Protein AF-E2ATY6-F1 (afdb_monomer_lite)

Structure (mmCIF, N/CA/C/O backbone):
data_AF-E2ATY6-F1
#
_entry.id   AF-E2ATY6-F1
#
loop_
_atom_site.group_PDB
_atom_site.id
_atom_site.type_symbol
_atom_site.label_atom_id
_atom_site.label_alt_id
_atom_site.label_comp_id
_atom_site.label_asym_id
_atom_site.label_entity_id
_atom_site.label_seq_id
_atom_site.pdbx_PDB_ins_code
_atom_site.Cartn_x
_atom_site.Cartn_y
_atom_site.Cartn_z
_atom_site.occupancy
_atom_site.B_iso_or_equiv
_atom_site.auth_seq_id
_atom_site.auth_comp_id
_atom_site.auth_asym_id
_atom_site.auth_atom_id
_atom_site.pdbx_PDB_model_num
ATOM 1 N N . PHE A 1 1 ? 16.879 -0.041 -19.076 1.00 83.12 1 PHE A N 1
ATOM 2 C CA . PHE A 1 1 ? 15.828 -0.313 -18.074 1.00 83.12 1 PHE A CA 1
ATOM 3 C C . PHE A 1 1 ? 16.294 0.154 -16.706 1.00 83.12 1 PHE A C 1
ATOM 5 O O . PHE A 1 1 ? 17.470 -0.014 -16.393 1.00 83.12 1 PHE A O 1
ATOM 12 N N . HIS A 1 2 ? 15.403 0.757 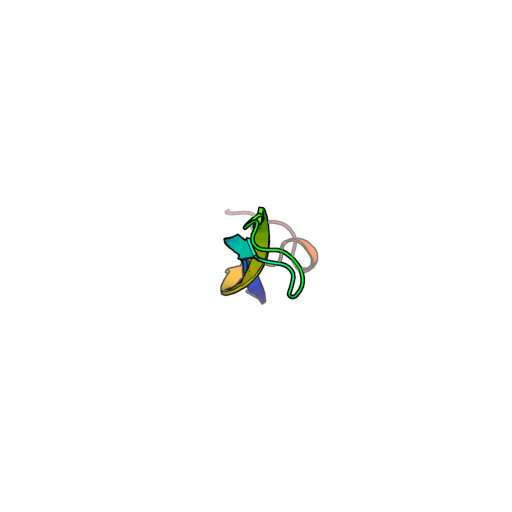-15.918 1.00 86.19 2 HIS A N 1
ATOM 13 C CA . HIS A 1 2 ? 15.674 1.172 -14.541 1.00 86.19 2 HIS A CA 1
ATOM 14 C C . HIS A 1 2 ? 14.736 0.464 -13.568 1.00 86.19 2 HIS A C 1
ATOM 16 O O . HIS A 1 2 ? 13.594 0.151 -13.899 1.00 86.19 2 HIS A O 1
ATOM 22 N N . CYS A 1 3 ? 15.261 0.206 -12.373 1.00 90.56 3 CYS A N 1
ATOM 23 C CA . CYS A 1 3 ? 14.515 -0.353 -11.258 1.00 90.56 3 CYS A CA 1
ATOM 24 C C . CYS A 1 3 ? 13.611 0.742 -10.681 1.00 90.56 3 CYS A C 1
ATOM 26 O O . CYS A 1 3 ? 14.112 1.765 -10.212 1.00 90.56 3 CYS A O 1
ATOM 28 N N . VAL A 1 4 ? 12.296 0.546 -10.741 1.00 92.00 4 VAL A N 1
ATOM 29 C CA . VAL A 1 4 ? 11.306 1.482 -10.203 1.00 92.00 4 VAL A CA 1
ATOM 30 C C . VAL A 1 4 ? 10.552 0.806 -9.071 1.00 92.00 4 VAL A C 1
ATOM 32 O O . VAL A 1 4 ? 10.030 -0.297 -9.232 1.00 92.00 4 VAL A O 1
ATOM 35 N N . GLN A 1 5 ? 10.497 1.467 -7.915 1.00 93.44 5 GLN A N 1
ATOM 36 C CA . GLN A 1 5 ? 9.785 0.945 -6.756 1.00 93.44 5 GLN A CA 1
ATOM 37 C C . GLN A 1 5 ? 8.283 0.910 -7.028 1.00 93.44 5 GLN A C 1
ATOM 39 O O . GLN A 1 5 ? 7.666 1.923 -7.352 1.00 93.44 5 GLN 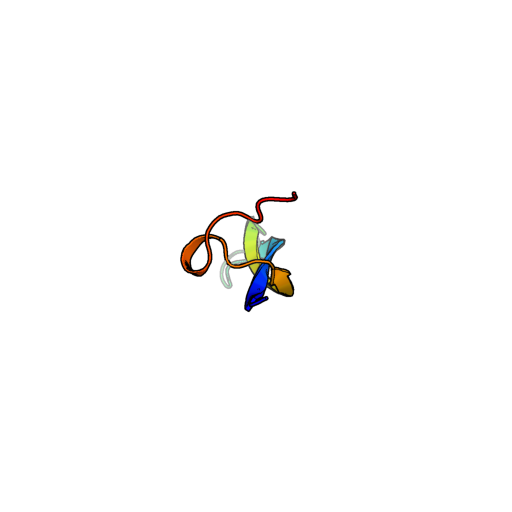A O 1
ATOM 44 N N . ARG A 1 6 ? 7.683 -0.257 -6.816 1.00 94.38 6 ARG A N 1
ATOM 45 C CA . ARG A 1 6 ? 6.242 -0.448 -6.866 1.00 94.38 6 ARG A CA 1
ATOM 46 C C . ARG A 1 6 ? 5.649 -0.254 -5.482 1.00 94.38 6 ARG A C 1
ATOM 48 O O . ARG A 1 6 ? 6.016 -0.965 -4.539 1.00 94.38 6 ARG A O 1
ATOM 55 N N . SER A 1 7 ? 4.672 0.634 -5.365 1.00 96.12 7 SER A N 1
ATOM 56 C CA . SER A 1 7 ? 3.894 0.794 -4.143 1.00 96.12 7 SER A CA 1
ATOM 57 C C . SER A 1 7 ? 2.566 0.034 -4.186 1.00 96.12 7 SER A C 1
ATOM 59 O O . SE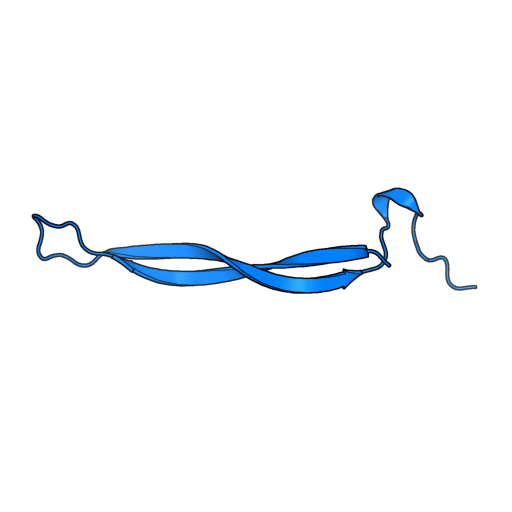R A 1 7 ? 2.026 -0.292 -5.247 1.00 96.12 7 SER A O 1
ATOM 61 N N . ARG A 1 8 ? 2.051 -0.302 -3.003 1.00 96.62 8 ARG A N 1
ATOM 62 C CA . ARG A 1 8 ? 0.690 -0.812 -2.802 1.00 96.62 8 ARG A CA 1
ATOM 63 C C . ARG A 1 8 ? 0.041 -0.084 -1.640 1.00 96.62 8 ARG A C 1
ATOM 65 O O . ARG A 1 8 ? 0.700 0.213 -0.646 1.00 96.62 8 ARG A O 1
ATOM 72 N N . ILE A 1 9 ? -1.262 0.138 -1.754 1.00 97.62 9 ILE A N 1
ATOM 73 C CA . ILE A 1 9 ? -2.084 0.665 -0.668 1.00 97.62 9 ILE A CA 1
ATOM 74 C C . ILE A 1 9 ? -2.619 -0.521 0.130 1.00 97.62 9 ILE A C 1
ATOM 76 O O . ILE A 1 9 ? -3.285 -1.399 -0.419 1.00 97.62 9 ILE A O 1
ATOM 80 N N . LEU A 1 10 ? -2.330 -0.547 1.427 1.00 97.44 10 LEU A N 1
ATOM 81 C CA 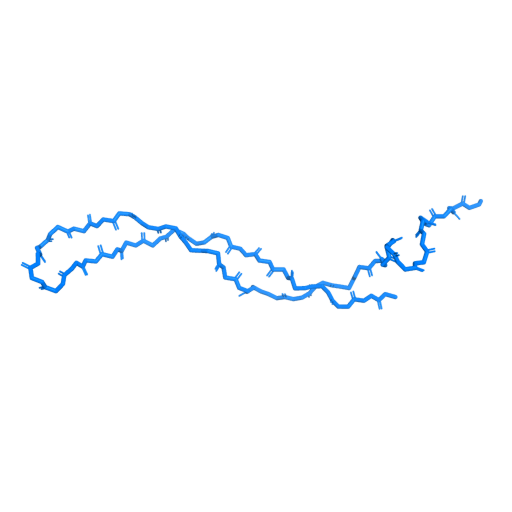. LEU A 1 10 ? -2.915 -1.496 2.365 1.00 97.44 10 LEU A CA 1
ATOM 82 C C . LEU A 1 10 ? -4.016 -0.824 3.175 1.00 97.44 10 LEU A C 1
ATOM 84 O O . LEU A 1 10 ? -3.843 0.302 3.641 1.00 97.44 10 LEU A O 1
ATOM 88 N N . SER A 1 11 ? -5.116 -1.546 3.375 1.00 97.69 11 SER A N 1
ATOM 89 C CA . SER A 1 11 ? -6.159 -1.181 4.336 1.00 97.69 11 SER A CA 1
ATOM 90 C C . SER A 1 11 ? -5.860 -1.858 5.668 1.00 97.69 11 SER A C 1
ATOM 92 O O . SER A 1 11 ? -5.690 -3.072 5.733 1.00 97.69 11 SER A O 1
ATOM 94 N N . LEU A 1 12 ? -5.755 -1.056 6.716 1.00 96.50 12 LEU A N 1
ATOM 95 C CA . LEU A 1 12 ? -5.392 -1.446 8.070 1.00 96.50 12 LEU A CA 1
ATOM 96 C C . LEU A 1 12 ? -6.456 -0.916 9.029 1.00 96.50 12 LEU A C 1
ATOM 98 O O . LEU A 1 12 ? -7.237 -0.025 8.695 1.00 96.50 12 LEU A O 1
ATOM 102 N N . VAL A 1 13 ? -6.452 -1.434 10.249 1.00 96.19 13 VAL A N 1
ATOM 103 C CA . VAL A 1 13 ? -7.261 -0.895 11.338 1.00 96.19 13 VAL A CA 1
ATOM 104 C C . VAL A 1 13 ? -6.318 -0.593 12.492 1.00 96.19 13 VAL A C 1
ATOM 106 O O . VAL A 1 13 ? -5.480 -1.425 12.840 1.00 96.19 13 VAL A O 1
ATOM 109 N N . ARG A 1 14 ? -6.400 0.615 13.047 1.00 94.62 14 ARG A N 1
ATOM 110 C CA . ARG A 1 14 ? -5.557 1.055 14.163 1.00 94.62 14 ARG A CA 1
ATOM 111 C C . ARG A 1 14 ? -6.419 1.436 15.355 1.00 94.62 14 ARG A C 1
ATOM 113 O O . ARG A 1 14 ? -7.550 1.877 15.188 1.00 94.62 14 ARG A O 1
ATOM 120 N N . ARG A 1 15 ? -5.855 1.314 16.548 1.00 95.31 15 ARG A N 1
ATOM 121 C CA . ARG A 1 15 ? -6.500 1.670 17.809 1.00 95.31 15 ARG A CA 1
ATOM 122 C C . ARG A 1 15 ? -5.559 2.564 18.609 1.00 95.31 15 ARG A C 1
ATOM 124 O O . ARG A 1 15 ? -4.350 2.326 18.622 1.00 95.31 15 ARG A O 1
ATOM 131 N N . ARG A 1 16 ? -6.097 3.611 19.238 1.00 92.12 16 ARG A N 1
ATOM 132 C CA . ARG A 1 16 ? -5.326 4.442 20.175 1.00 92.12 16 ARG A CA 1
ATOM 133 C C . ARG A 1 16 ? -5.162 3.686 21.488 1.00 92.12 16 ARG A C 1
ATOM 135 O O . ARG A 1 16 ? -6.052 2.945 21.875 1.00 92.12 16 ARG A O 1
ATOM 142 N N . TRP A 1 17 ? -4.040 3.887 22.172 1.00 92.75 17 TRP A N 1
ATOM 143 C CA . TRP A 1 17 ? -3.750 3.167 23.415 1.00 92.75 17 TRP A CA 1
ATOM 144 C C . TRP A 1 17 ? -4.831 3.368 24.493 1.00 92.75 17 TRP A C 1
ATOM 146 O O . TRP A 1 17 ? -5.264 2.402 25.109 1.00 92.75 17 TRP A O 1
ATOM 156 N N . GLU A 1 18 ? -5.313 4.604 24.645 1.00 95.50 18 GLU A N 1
ATOM 157 C CA . GLU A 1 18 ? -6.297 5.014 25.664 1.00 95.50 18 GLU A CA 1
ATOM 158 C C . GLU A 1 18 ? -7.770 4.823 25.248 1.00 95.50 18 GLU A C 1
ATOM 160 O O . GLU A 1 18 ? -8.672 5.132 26.019 1.00 95.50 18 GLU A O 1
ATOM 165 N N . ASP A 1 19 ? -8.037 4.375 24.019 1.00 92.75 19 ASP A N 1
ATOM 166 C CA . ASP A 1 19 ? -9.397 4.216 23.479 1.00 92.75 19 ASP A CA 1
ATOM 167 C C . ASP A 1 19 ? -9.652 2.738 23.173 1.00 92.75 19 ASP A C 1
ATOM 169 O O . ASP A 1 19 ? -8.712 1.978 22.963 1.00 92.75 19 ASP A O 1
ATOM 173 N N . GLU A 1 20 ? -10.907 2.308 23.134 1.00 92.00 20 GLU A N 1
ATOM 174 C CA . GLU A 1 20 ? -11.324 0.968 22.707 1.00 92.00 20 GLU A CA 1
ATOM 175 C C . GLU A 1 20 ? -11.809 0.931 21.253 1.00 92.00 20 GLU A C 1
ATOM 177 O O . GLU A 1 20 ? -11.904 -0.147 20.658 1.00 92.00 20 GLU A O 1
ATOM 182 N N . CYS A 1 21 ? -12.053 2.096 20.650 1.00 94.31 21 CYS A N 1
ATOM 183 C CA . CYS A 1 21 ? -12.498 2.202 19.270 1.00 94.31 21 CYS A CA 1
ATOM 184 C C . CYS A 1 21 ? -11.372 1.886 18.272 1.00 94.31 21 CYS A C 1
ATOM 186 O O . CYS A 1 21 ? -10.247 2.387 18.356 1.00 94.31 21 CYS A O 1
ATOM 188 N N . TRP A 1 22 ? -11.707 1.062 17.281 1.00 95.25 22 TRP A N 1
ATOM 189 C CA . TRP A 1 22 ? -10.853 0.751 16.141 1.00 95.25 22 TRP A CA 1
ATOM 190 C C . TRP A 1 22 ? -11.219 1.644 14.953 1.00 95.25 22 TRP A C 1
ATOM 192 O O . TRP A 1 22 ? -12.387 1.746 14.584 1.00 95.25 22 TRP A O 1
ATOM 202 N N . GLU A 1 23 ? -10.220 2.255 14.323 1.00 96.38 23 GLU A N 1
ATOM 203 C CA . GLU A 1 23 ? -10.399 3.165 13.191 1.00 96.38 23 GLU A CA 1
ATOM 204 C C . GLU A 1 23 ? -9.754 2.594 11.919 1.00 96.38 23 GLU A C 1
ATOM 206 O O . GLU A 1 23 ? -8.609 2.123 11.969 1.00 96.38 23 GLU A O 1
ATOM 211 N N . PRO A 1 24 ? -10.431 2.662 10.758 1.00 96.38 24 PRO A N 1
ATOM 212 C CA . PRO A 1 24 ? -9.827 2.289 9.488 1.00 96.38 24 PRO A CA 1
ATOM 213 C C . PRO A 1 24 ? -8.720 3.281 9.104 1.00 96.38 24 PRO A C 1
ATOM 215 O O . PRO A 1 24 ? -8.826 4.489 9.313 1.00 96.38 24 PRO A O 1
ATOM 218 N N . TYR A 1 25 ? -7.646 2.768 8.515 1.00 95.75 25 TYR A N 1
ATOM 219 C CA . TYR A 1 25 ? -6.488 3.547 8.095 1.00 95.75 25 TYR A CA 1
ATOM 220 C C . TYR A 1 25 ? -5.857 2.918 6.853 1.00 95.75 25 TYR A C 1
ATOM 222 O O . TYR A 1 25 ? -5.685 1.706 6.787 1.00 95.75 25 TYR A O 1
ATOM 230 N N . THR A 1 26 ? -5.470 3.730 5.871 1.00 97.62 26 THR A N 1
ATOM 231 C CA . THR A 1 26 ? -4.760 3.253 4.679 1.00 97.62 26 THR A CA 1
ATOM 232 C C . THR A 1 26 ? -3.310 3.697 4.692 1.00 97.62 26 THR A C 1
ATOM 234 O O . THR A 1 26 ? -3.013 4.850 5.011 1.00 97.62 26 THR A O 1
ATOM 237 N N . LYS A 1 27 ? -2.406 2.805 4.285 1.00 96.38 27 LYS A N 1
ATOM 238 C CA . LYS A 1 27 ? -0.981 3.118 4.164 1.00 96.38 27 LYS A CA 1
ATOM 239 C C . LYS A 1 27 ? -0.427 2.647 2.835 1.00 96.38 27 LYS A C 1
ATOM 241 O O . LYS A 1 27 ? -0.605 1.491 2.459 1.00 96.38 27 LYS A O 1
ATOM 246 N N . GLU A 1 28 ? 0.286 3.538 2.163 1.00 97.50 28 GLU A N 1
ATOM 247 C CA . GLU A 1 28 ? 1.095 3.184 1.008 1.00 97.50 28 GLU A CA 1
ATOM 248 C C . GLU A 1 28 ? 2.429 2.590 1.476 1.00 97.50 28 GLU A C 1
ATOM 250 O O . GLU A 1 28 ? 3.114 3.159 2.331 1.00 97.50 28 GLU A O 1
ATOM 255 N N . ILE A 1 29 ? 2.776 1.418 0.949 1.00 96.12 29 ILE A N 1
ATOM 256 C CA . ILE A 1 29 ? 4.015 0.712 1.276 1.00 96.12 29 ILE A CA 1
ATOM 257 C C . ILE A 1 29 ? 4.774 0.322 0.011 1.00 96.12 29 ILE A C 1
ATOM 259 O O . ILE A 1 29 ? 4.172 0.045 -1.029 1.00 96.12 29 ILE A O 1
ATOM 263 N N . ALA A 1 30 ? 6.099 0.236 0.121 1.00 96.06 30 ALA A N 1
ATOM 264 C CA . ALA A 1 30 ? 6.917 -0.438 -0.877 1.00 96.06 30 ALA A CA 1
ATOM 265 C C . ALA A 1 30 ? 6.518 -1.922 -0.938 1.00 96.06 30 ALA A C 1
ATOM 267 O O . ALA A 1 30 ? 6.416 -2.586 0.093 1.00 96.06 30 ALA A O 1
ATOM 268 N N . SER A 1 31 ? 6.270 -2.430 -2.142 1.00 94.94 31 SER A N 1
ATOM 269 C CA . SER A 1 31 ? 5.784 -3.800 -2.370 1.00 94.94 31 SER A CA 1
ATOM 270 C C . SER A 1 31 ? 6.686 -4.634 -3.277 1.00 94.94 31 SER A C 1
ATOM 272 O O . SER A 1 31 ? 6.497 -5.842 -3.385 1.00 94.94 31 SER A O 1
ATOM 274 N N . GLY A 1 32 ? 7.652 -3.998 -3.934 1.00 94.31 32 GLY A N 1
ATOM 275 C CA . GLY A 1 32 ? 8.581 -4.631 -4.858 1.00 94.31 32 GLY A CA 1
ATOM 276 C C . GLY A 1 32 ? 9.194 -3.597 -5.789 1.00 94.31 32 GLY A C 1
ATOM 277 O O . GLY A 1 32 ? 9.011 -2.393 -5.591 1.00 94.31 32 GLY A O 1
ATOM 278 N N . CYS A 1 33 ? 9.881 -4.077 -6.817 1.00 94.06 33 CYS A N 1
ATOM 279 C CA . CYS A 1 33 ? 10.425 -3.240 -7.872 1.00 94.06 33 CYS A CA 1
ATOM 280 C C . CYS A 1 33 ? 10.165 -3.876 -9.232 1.00 94.06 33 CYS A C 1
ATOM 282 O O . CYS A 1 33 ? 10.281 -5.092 -9.369 1.00 94.06 33 CYS A O 1
ATOM 284 N N . ASP A 1 34 ? 9.877 -3.040 -10.223 1.00 91.56 34 ASP A N 1
ATOM 285 C CA . ASP A 1 34 ? 9.715 -3.447 -11.614 1.00 91.56 34 ASP A CA 1
ATOM 286 C C . ASP A 1 34 ? 10.802 -2.790 -12.478 1.00 91.56 34 ASP A C 1
ATOM 288 O O . ASP A 1 34 ? 11.251 -1.669 -12.214 1.00 91.56 34 ASP A O 1
ATOM 292 N N . CYS A 1 35 ? 11.244 -3.491 -13.522 1.00 91.94 35 CYS A N 1
ATOM 293 C CA . CYS A 1 35 ? 12.178 -2.953 -14.508 1.00 91.94 35 CYS A CA 1
ATOM 294 C C . CYS A 1 35 ? 11.393 -2.234 -15.606 1.00 91.94 35 CYS A C 1
ATOM 296 O O . CYS A 1 35 ? 10.771 -2.884 -16.442 1.00 91.94 35 CYS A O 1
ATOM 298 N N . MET A 1 36 ? 11.449 -0.902 -15.635 1.00 90.31 36 MET A N 1
ATOM 299 C CA . MET A 1 36 ? 10.723 -0.094 -16.622 1.00 90.31 36 MET A CA 1
ATOM 300 C C . MET A 1 36 ? 11.667 0.687 -17.540 1.00 90.31 36 MET A C 1
ATOM 302 O O . MET A 1 36 ? 12.831 0.947 -17.204 1.00 90.31 36 MET A O 1
ATOM 306 N N . TRP A 1 37 ? 11.180 1.031 -18.735 1.00 90.25 37 TRP A N 1
ATOM 307 C CA . TRP A 1 37 ? 11.899 1.914 -19.648 1.00 90.25 37 TRP A CA 1
ATOM 308 C C . TRP A 1 37 ? 11.885 3.350 -19.103 1.00 90.25 37 TRP A C 1
ATOM 310 O O . TRP A 1 37 ? 10.813 3.877 -18.797 1.00 90.25 37 TRP A O 1
ATOM 320 N N . PRO A 1 38 ? 13.049 3.996 -18.945 1.00 87.56 38 PRO A N 1
ATOM 321 C CA . PRO A 1 38 ? 13.115 5.301 -18.315 1.00 87.56 38 PRO A CA 1
ATOM 322 C C . PRO A 1 38 ? 12.884 6.420 -19.330 1.00 87.56 38 PRO A C 1
ATOM 324 O O . PRO A 1 38 ? 13.818 7.065 -19.804 1.00 87.56 38 PRO A O 1
ATOM 327 N N . VAL A 1 39 ? 11.611 6.671 -19.635 1.00 87.44 39 VAL A N 1
ATOM 328 C CA . VAL A 1 39 ? 11.185 7.707 -20.592 1.00 87.44 39 VAL A CA 1
ATOM 329 C C . VAL A 1 39 ? 11.729 9.102 -20.267 1.00 87.44 39 VAL A C 1
ATOM 331 O O . VAL A 1 39 ? 11.984 9.891 -21.170 1.00 87.44 39 VAL A O 1
ATOM 334 N N . THR A 1 40 ? 11.966 9.403 -18.987 1.00 84.38 40 THR A N 1
ATOM 335 C CA . THR A 1 40 ? 12.479 10.705 -18.536 1.00 84.38 40 THR A CA 1
ATOM 336 C C . THR A 1 40 ? 13.933 10.960 -18.927 1.00 84.38 40 THR A C 1
ATOM 338 O O . THR A 1 40 ? 14.319 12.119 -19.048 1.00 84.38 40 THR A O 1
ATOM 341 N N . SER A 1 41 ? 14.743 9.911 -19.108 1.00 85.06 41 SER A N 1
ATOM 342 C CA . SER A 1 41 ? 16.160 10.034 -19.471 1.00 85.06 41 SER A CA 1
ATOM 343 C C . SER A 1 41 ? 16.456 9.617 -20.908 1.00 85.06 41 SER A C 1
ATOM 345 O O . SER A 1 41 ? 17.391 10.149 -21.500 1.00 85.06 41 SER A O 1
ATOM 347 N N . LEU A 1 42 ? 15.683 8.684 -21.469 1.00 85.81 42 LEU A N 1
ATOM 348 C CA . LEU A 1 42 ? 15.943 8.100 -22.789 1.00 85.81 42 LEU A CA 1
ATOM 349 C C . LEU A 1 42 ? 14.871 8.429 -23.842 1.00 85.81 42 LEU A C 1
ATOM 351 O O . LEU A 1 42 ? 15.017 8.009 -24.986 1.00 85.81 42 LEU A O 1
ATOM 355 N N . GLY A 1 43 ? 13.826 9.186 -23.486 1.00 87.44 43 GLY A N 1
ATOM 356 C CA . GLY A 1 43 ? 12.698 9.475 -24.377 1.00 87.44 43 GLY A CA 1
ATOM 357 C C . GLY A 1 43 ? 11.780 8.267 -24.576 1.00 87.44 43 GLY A C 1
ATOM 358 O O . GLY A 1 43 ? 11.951 7.227 -23.938 1.00 87.44 43 GLY A O 1
ATOM 359 N N . GLU A 1 44 ? 10.767 8.397 -25.430 1.00 88.75 44 GLU A N 1
ATOM 360 C CA . GLU A 1 44 ? 9.878 7.273 -25.742 1.00 88.75 44 GLU A CA 1
ATOM 361 C C . GLU A 1 44 ? 10.581 6.197 -26.580 1.00 88.75 44 GLU A C 1
ATOM 363 O O . GLU A 1 44 ? 11.496 6.486 -27.355 1.00 88.75 44 GLU A O 1
ATOM 368 N N . ILE A 1 45 ? 10.148 4.941 -26.422 1.00 84.19 45 ILE A N 1
ATOM 369 C CA . ILE A 1 45 ? 10.543 3.868 -27.338 1.00 84.19 45 ILE A CA 1
ATOM 370 C C . ILE A 1 45 ? 9.789 4.120 -28.641 1.00 84.19 45 ILE A C 1
ATOM 372 O O . ILE A 1 45 ? 8.599 3.835 -28.737 1.00 84.19 45 ILE A O 1
ATOM 376 N N . ASN A 1 46 ? 10.481 4.667 -29.634 1.00 81.12 46 ASN A N 1
ATOM 377 C CA . ASN A 1 46 ? 9.967 4.686 -30.994 1.00 81.12 46 ASN A CA 1
ATOM 378 C C . ASN A 1 46 ? 10.215 3.298 -31.594 1.00 81.12 46 ASN A C 1
ATOM 380 O O . ASN A 1 46 ? 11.346 2.986 -31.971 1.00 81.12 46 ASN A O 1
ATOM 384 N N . ASP A 1 47 ? 9.178 2.460 -31.629 1.00 67.50 47 ASP A N 1
ATOM 385 C CA . ASP A 1 47 ? 9.169 1.268 -32.481 1.00 67.50 47 ASP A CA 1
ATOM 386 C C . ASP A 1 47 ? 9.237 1.718 -33.947 1.00 67.50 47 ASP A C 1
ATOM 388 O O . ASP A 1 47 ? 8.586 2.692 -34.341 1.00 67.50 47 ASP A O 1
ATOM 392 N N . HIS A 1 48 ? 10.059 1.028 -34.732 1.00 54.06 48 HIS A N 1
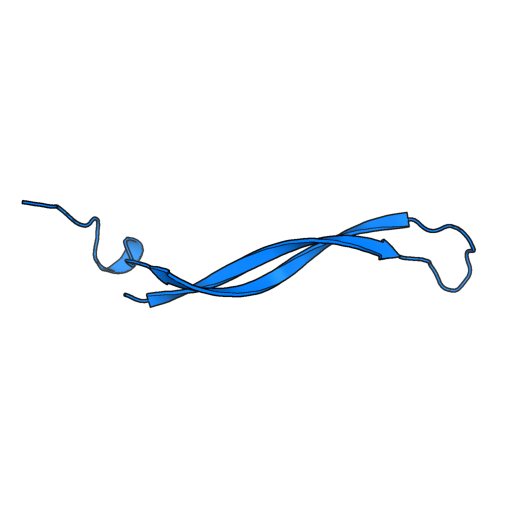ATOM 393 C CA . HIS A 1 48 ? 10.286 1.304 -36.148 1.00 54.06 48 HIS A CA 1
ATOM 394 C C . HIS A 1 48 ? 9.670 0.212 -37.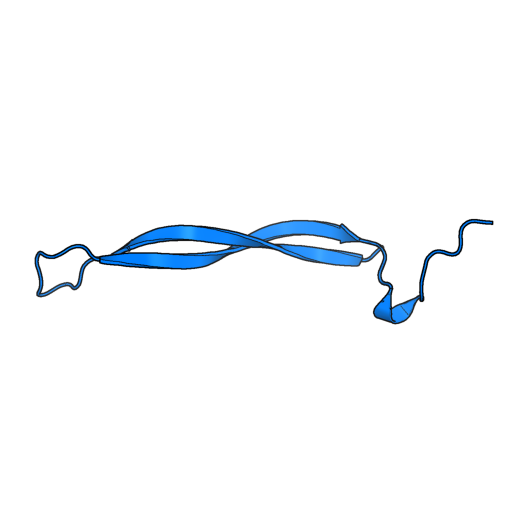025 1.00 54.06 48 HIS A C 1
ATOM 396 O O . HIS A 1 48 ? 9.707 -0.968 -36.611 1.00 54.06 48 HIS A O 1
#

Secondary structure (DSSP, 8-state):
-EEEEEEEEEEEEEE-TT---EEEEEEEEEEEEEEE--HHHH------

Organism: Camponotus floridanus (NCBI:txid104421)

Sequence (48 aa):
FHCVQRSRILSLVRRRWEDECWEPYTKEIASGCDCMWPVTSLGEINDH

Radius of gyration: 19.12 Å; chains: 1; bounding box: 29×15×62 Å

Foldseek 3Di:
DDKDFDKDKDWDWDDDPPDPDIDIDIDIDGDGIDDDDDCVVPNDPDDD

pLDDT: mean 91.15, std 7.81, range [54.06, 97.69]